Protein AF-A0A2J5PVZ4-F1 (afdb_monomer_lite)

Organism: NCBI:txid1134687

Secondary structure (DSSP, 8-state):
--B-HHHHHHHHTS-HHHHHHHHHHH----PEEPTTS-EEB-

Foldseek 3Di:
DWDALVRVCVVVVHDSVVVVVCCVPPVPWDFDADPVGGTIGD

Sequence (42 aa):
MTYSIGEFAQLCGINATTLRAWQRRYGLLKPQRTDGGHRLYN

InterPro domains:
  IPR000551 MerR-type HTH domain [PF00376] (4-41)
  IPR000551 MerR-type HTH domain [PS00552] (6-29)
  IPR000551 MerR-type HTH domain [PS50937] (2-42)
  IPR000551 MerR-type HTH domain [SM00422] (3-42)
  IPR009061 Putative DNA-binding domain superfamily [SSF46955] (3-42)
  IPR047057 MerR transcriptional regulator [PTHR30204] (2-42)

Structure (mmCIF, N/CA/C/O backbone):
data_AF-A0A2J5PVZ4-F1
#
_entry.id   AF-A0A2J5PVZ4-F1
#
loop_
_atom_site.group_PDB
_atom_site.id
_atom_site.type_symbol
_atom_site.label_atom_id
_atom_site.label_alt_id
_atom_site.label_comp_id
_atom_site.label_asym_id
_atom_site.label_entity_id
_atom_site.label_seq_id
_atom_site.pdbx_PDB_ins_code
_atom_site.Cartn_x
_atom_site.Cartn_y
_atom_site.Cartn_z
_atom_site.occupancy
_atom_site.B_iso_or_equiv
_atom_site.auth_seq_id
_atom_site.auth_comp_id
_atom_site.auth_asym_id
_atom_site.auth_atom_id
_atom_site.pdbx_PDB_model_num
ATOM 1 N N . MET A 1 1 ? -1.059 13.470 -4.864 1.00 66.62 1 MET A N 1
ATOM 2 C CA . MET A 1 1 ? 0.031 12.863 -4.071 1.00 66.62 1 MET A CA 1
ATOM 3 C C . MET A 1 1 ? -0.001 11.378 -4.370 1.00 66.62 1 MET A C 1
ATOM 5 O O . MET A 1 1 ? -1.092 10.834 -4.408 1.00 66.62 1 MET A O 1
ATOM 9 N N . THR A 1 2 ? 1.130 10.758 -4.693 1.00 73.56 2 THR A N 1
ATOM 10 C CA . THR A 1 2 ? 1.188 9.329 -5.032 1.00 73.56 2 THR A CA 1
ATOM 11 C C . THR A 1 2 ? 1.786 8.566 -3.859 1.00 73.56 2 THR A C 1
ATOM 13 O O . THR A 1 2 ? 2.909 8.843 -3.456 1.00 73.56 2 THR A O 1
ATOM 16 N N . TYR A 1 3 ? 1.032 7.617 -3.322 1.00 82.62 3 TYR A N 1
ATOM 17 C CA . TYR A 1 3 ? 1.380 6.788 -2.179 1.00 82.62 3 TYR A CA 1
ATOM 18 C C . TYR A 1 3 ? 1.779 5.388 -2.635 1.00 82.62 3 TYR A C 1
ATOM 20 O O . TYR A 1 3 ? 1.173 4.786 -3.527 1.00 82.62 3 TYR A O 1
ATOM 28 N N . SER A 1 4 ? 2.779 4.811 -1.988 1.00 85.81 4 SER A N 1
ATOM 29 C CA . SER A 1 4 ? 2.977 3.367 -2.012 1.00 85.81 4 SER A CA 1
ATOM 30 C C . SER A 1 4 ? 1.813 2.656 -1.304 1.00 85.81 4 SER A C 1
ATOM 32 O O . SER A 1 4 ? 1.089 3.240 -0.499 1.00 85.81 4 SER A O 1
ATOM 34 N N . ILE A 1 5 ? 1.644 1.351 -1.549 1.00 84.56 5 ILE A N 1
ATOM 35 C CA . ILE A 1 5 ? 0.638 0.558 -0.815 1.00 84.56 5 ILE A CA 1
ATOM 36 C C . ILE A 1 5 ? 0.883 0.574 0.704 1.00 84.56 5 ILE A C 1
ATOM 38 O O . ILE A 1 5 ? -0.061 0.408 1.466 1.00 84.56 5 ILE A O 1
ATOM 42 N N . GLY A 1 6 ? 2.136 0.753 1.142 1.00 87.25 6 GLY A N 1
ATOM 43 C CA . GLY A 1 6 ? 2.498 0.830 2.557 1.00 87.25 6 GLY A CA 1
ATOM 44 C C . GLY A 1 6 ? 2.049 2.144 3.191 1.00 87.25 6 GLY A C 1
ATOM 45 O O . GLY A 1 6 ? 1.406 2.128 4.234 1.00 87.25 6 GLY A O 1
ATOM 46 N N . GLU A 1 7 ? 2.307 3.267 2.524 1.00 88.56 7 GLU A N 1
ATOM 47 C CA . G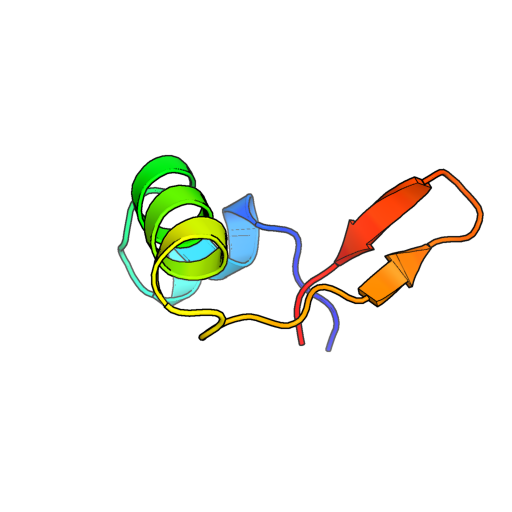LU A 1 7 ? 1.839 4.582 2.983 1.00 88.56 7 GLU A CA 1
ATOM 48 C C . GLU A 1 7 ? 0.311 4.656 2.981 1.00 88.56 7 GLU A C 1
ATOM 50 O O . GLU A 1 7 ? -0.290 5.097 3.955 1.00 88.56 7 GLU A O 1
ATOM 55 N N . PHE A 1 8 ? -0.329 4.141 1.928 1.00 86.44 8 PHE A N 1
ATOM 56 C CA . PHE A 1 8 ? -1.787 4.077 1.847 1.00 86.44 8 PHE A CA 1
ATOM 57 C C . PHE A 1 8 ? -2.384 3.193 2.956 1.00 86.44 8 PHE A C 1
ATOM 59 O O . PHE A 1 8 ? -3.368 3.559 3.591 1.00 86.44 8 PHE A O 1
ATOM 66 N N . ALA A 1 9 ? -1.743 2.058 3.254 1.00 91.25 9 ALA A N 1
ATOM 67 C CA . ALA A 1 9 ? -2.104 1.197 4.377 1.00 91.25 9 ALA A CA 1
ATOM 68 C C . ALA A 1 9 ? -2.017 1.921 5.727 1.00 91.25 9 ALA A C 1
ATOM 70 O O . ALA A 1 9 ? -2.931 1.808 6.544 1.00 91.25 9 ALA A O 1
ATOM 71 N N . GLN A 1 10 ? -0.950 2.689 5.947 1.00 91.38 10 GLN A N 1
ATOM 72 C CA . GLN A 1 10 ? -0.754 3.444 7.182 1.00 91.38 10 GLN A CA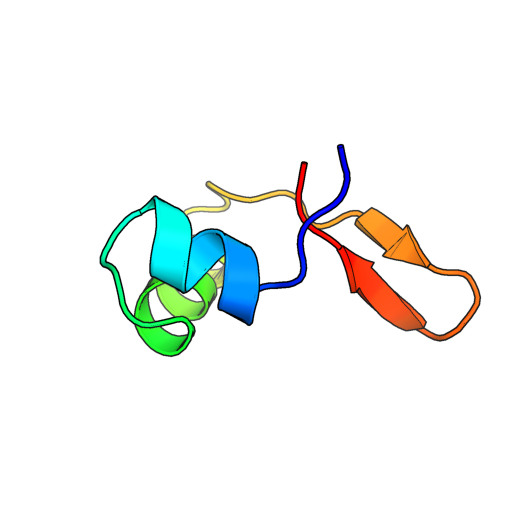 1
ATOM 73 C C . GLN A 1 10 ? -1.777 4.578 7.330 1.00 91.38 10 GLN A C 1
ATOM 75 O O . GLN A 1 10 ? -2.327 4.752 8.414 1.00 91.38 10 GLN A O 1
ATOM 80 N N . LEU A 1 11 ? -2.084 5.292 6.244 1.00 89.81 11 LEU A N 1
ATOM 81 C CA . LEU A 1 11 ? -3.106 6.343 6.222 1.00 89.81 11 LEU A CA 1
ATOM 82 C C . LEU A 1 11 ? -4.507 5.797 6.517 1.00 89.81 11 LEU A C 1
ATOM 84 O O . LEU A 1 11 ? -5.262 6.403 7.272 1.00 89.81 11 LEU A O 1
ATOM 88 N N . CYS A 1 12 ? -4.853 4.646 5.937 1.00 88.06 12 CYS A N 1
ATOM 89 C CA . CYS A 1 12 ? -6.152 4.016 6.160 1.00 88.06 12 CYS A CA 1
ATOM 90 C C . CYS A 1 12 ? -6.235 3.235 7.483 1.00 88.06 12 CYS A C 1
ATOM 92 O O . CYS A 1 12 ? -7.335 2.865 7.886 1.00 88.06 12 CYS A O 1
ATOM 94 N N . GLY A 1 13 ? -5.106 2.919 8.127 1.00 93.12 13 GLY A N 1
ATOM 95 C CA . GLY A 1 13 ? -5.061 2.008 9.277 1.00 93.12 13 GLY A CA 1
ATOM 96 C C . GLY A 1 13 ? -5.394 0.550 8.923 1.00 93.12 13 GLY A C 1
ATOM 97 O O . GLY A 1 13 ? -5.816 -0.220 9.783 1.00 93.12 13 GLY A O 1
ATOM 98 N N . ILE A 1 14 ? -5.231 0.157 7.656 1.00 91.00 14 ILE A N 1
ATOM 99 C CA . ILE A 1 14 ? -5.579 -1.174 7.137 1.00 91.00 14 ILE A CA 1
ATOM 100 C C . ILE A 1 14 ? -4.319 -1.835 6.584 1.00 91.00 14 ILE A C 1
ATOM 102 O O . ILE A 1 14 ? -3.524 -1.198 5.908 1.00 91.00 14 ILE A O 1
ATOM 106 N N . ASN A 1 15 ? -4.143 -3.141 6.798 1.00 91.75 15 ASN A N 1
ATOM 107 C CA . ASN A 1 15 ? -2.991 -3.869 6.261 1.00 91.75 15 ASN A CA 1
ATOM 108 C C . ASN A 1 15 ? -2.928 -3.795 4.717 1.00 91.75 15 ASN A C 1
ATOM 110 O O . ASN A 1 15 ? -3.916 -4.054 4.022 1.00 91.75 15 ASN A O 1
ATOM 114 N N . ALA A 1 16 ? -1.734 -3.536 4.173 1.00 90.62 16 ALA A N 1
ATOM 115 C CA . ALA A 1 16 ? -1.456 -3.509 2.733 1.00 90.62 16 ALA A CA 1
ATOM 116 C C . ALA A 1 16 ? -1.932 -4.775 1.993 1.00 90.62 16 ALA A C 1
ATOM 118 O O . ALA A 1 16 ? -2.356 -4.713 0.837 1.00 90.62 16 ALA A O 1
ATOM 119 N N . THR A 1 17 ? -1.892 -5.932 2.654 1.00 91.19 17 THR A N 1
ATOM 120 C CA . THR A 1 17 ? -2.365 -7.211 2.104 1.00 91.19 17 THR A CA 1
ATOM 121 C C . THR A 1 17 ? -3.880 -7.211 1.903 1.00 91.19 17 THR A C 1
ATOM 123 O O . THR A 1 17 ? -4.358 -7.642 0.853 1.00 91.19 17 THR A O 1
ATOM 126 N N . THR A 1 18 ? -4.633 -6.664 2.860 1.00 91.69 18 THR A N 1
ATOM 127 C CA . THR A 1 18 ? -6.094 -6.520 2.779 1.00 91.69 18 THR A CA 1
ATOM 128 C C . THR A 1 18 ? -6.480 -5.579 1.644 1.00 91.69 18 THR A C 1
ATOM 130 O O . THR A 1 18 ? -7.325 -5.922 0.818 1.00 91.69 18 THR A O 1
ATOM 133 N N . LEU A 1 19 ? -5.793 -4.442 1.528 1.00 88.19 19 LEU A N 1
ATOM 134 C CA . LEU A 1 19 ? -6.018 -3.482 0.446 1.00 88.19 19 LEU A CA 1
ATOM 135 C C . LEU A 1 19 ? -5.729 -4.093 -0.933 1.00 88.19 19 LEU A C 1
ATOM 137 O O . LEU A 1 19 ? -6.520 -3.924 -1.860 1.00 88.19 19 LEU A O 1
ATOM 141 N N . ARG A 1 20 ? -4.661 -4.891 -1.074 1.00 87.19 20 ARG A N 1
ATOM 142 C CA . ARG A 1 20 ? -4.389 -5.652 -2.310 1.00 87.19 20 ARG A CA 1
ATOM 143 C C . ARG A 1 20 ? -5.466 -6.698 -2.602 1.00 87.19 20 ARG A C 1
ATOM 145 O O . ARG A 1 20 ? -5.825 -6.895 -3.764 1.00 87.19 20 ARG A O 1
ATOM 152 N N . ALA A 1 21 ? -5.985 -7.374 -1.577 1.00 90.62 21 ALA A N 1
ATOM 153 C CA . ALA A 1 21 ? -7.071 -8.335 -1.746 1.00 90.62 21 ALA A CA 1
ATOM 154 C C . ALA A 1 21 ? -8.350 -7.643 -2.237 1.00 90.62 21 ALA A C 1
ATOM 156 O O . ALA A 1 21 ? -8.984 -8.134 -3.169 1.00 90.62 21 ALA A O 1
ATOM 157 N N . TRP A 1 22 ? -8.693 -6.482 -1.676 1.00 89.69 22 TRP A N 1
ATOM 158 C CA . TRP A 1 22 ? -9.835 -5.677 -2.111 1.00 89.69 22 TRP A CA 1
ATOM 159 C C . TRP A 1 22 ? -9.644 -5.099 -3.512 1.00 89.69 22 TRP A C 1
ATOM 161 O O . TRP A 1 22 ? -10.565 -5.168 -4.323 1.00 89.69 22 TRP A O 1
ATOM 171 N N . GLN A 1 23 ? -8.437 -4.628 -3.842 1.00 85.50 23 GLN A N 1
ATOM 172 C CA . GLN A 1 23 ? -8.072 -4.217 -5.200 1.00 85.50 23 GLN A CA 1
ATOM 173 C C . GLN A 1 23 ? -8.354 -5.346 -6.201 1.00 85.50 23 GLN A C 1
ATOM 175 O O . GLN A 1 23 ? -8.977 -5.122 -7.234 1.00 85.50 23 GLN A O 1
ATOM 180 N N . ARG A 1 24 ? -7.918 -6.572 -5.890 1.00 87.75 24 ARG A N 1
ATOM 181 C CA . ARG A 1 24 ? -8.069 -7.726 -6.784 1.00 87.75 24 ARG A CA 1
ATOM 182 C C . ARG A 1 24 ? -9.507 -8.244 -6.864 1.00 87.75 24 ARG A C 1
ATOM 184 O O . ARG A 1 24 ? -9.919 -8.667 -7.936 1.00 87.75 24 ARG A O 1
ATOM 191 N N . ARG A 1 25 ? -10.236 -8.272 -5.743 1.00 89.88 25 ARG A N 1
ATOM 192 C CA . ARG A 1 25 ? -11.591 -8.851 -5.664 1.00 89.88 25 ARG A CA 1
ATOM 193 C C . ARG A 1 25 ? -12.681 -7.891 -6.117 1.00 89.88 25 ARG A C 1
ATOM 195 O O . ARG A 1 25 ? -13.628 -8.322 -6.757 1.00 89.88 25 ARG A O 1
ATOM 202 N N . TYR A 1 26 ? -12.545 -6.617 -5.770 1.00 88.94 26 TYR A N 1
ATOM 203 C CA . TYR A 1 26 ? -13.600 -5.622 -5.944 1.00 88.94 26 TYR A CA 1
ATOM 204 C C . TYR A 1 26 ? -13.211 -4.497 -6.909 1.00 88.94 26 TYR A C 1
ATOM 206 O O . TYR A 1 26 ? -14.044 -3.657 -7.223 1.00 88.94 26 TYR A O 1
ATOM 214 N N . GLY A 1 27 ? -11.955 -4.438 -7.369 1.00 83.44 27 GLY A N 1
ATOM 215 C CA . GLY A 1 27 ? -11.505 -3.391 -8.294 1.00 83.44 27 GLY A CA 1
ATOM 216 C C . GLY A 1 27 ? -11.512 -1.980 -7.694 1.00 83.44 27 GLY A C 1
ATOM 217 O O . GLY A 1 27 ? -11.444 -1.005 -8.436 1.00 83.44 27 GLY A O 1
ATOM 218 N N . LEU A 1 28 ? -11.592 -1.869 -6.362 1.00 79.06 28 LEU A N 1
ATOM 219 C CA . LEU A 1 28 ? -11.797 -0.605 -5.640 1.00 79.06 28 LEU A CA 1
ATOM 220 C C . LEU A 1 28 ? -10.615 0.366 -5.747 1.00 79.06 28 LEU A C 1
ATOM 222 O O . LEU A 1 28 ? -10.788 1.565 -5.573 1.00 79.06 28 LEU A O 1
ATOM 226 N N . LEU A 1 29 ? -9.416 -0.145 -6.030 1.00 77.62 29 LEU A N 1
ATOM 227 C CA . LEU A 1 29 ? -8.194 0.644 -6.142 1.00 77.62 29 LEU A CA 1
ATOM 228 C C . LEU A 1 29 ? -7.614 0.458 -7.546 1.00 77.62 29 LEU A C 1
ATOM 230 O O . LEU A 1 29 ? -7.401 -0.673 -7.993 1.00 77.62 29 LEU A O 1
ATOM 234 N N . LYS A 1 30 ? -7.334 1.565 -8.237 1.00 74.62 30 LYS A N 1
ATOM 235 C CA . LYS A 1 30 ? -6.712 1.573 -9.567 1.00 74.62 30 LYS A CA 1
ATOM 236 C C . LYS A 1 30 ? -5.279 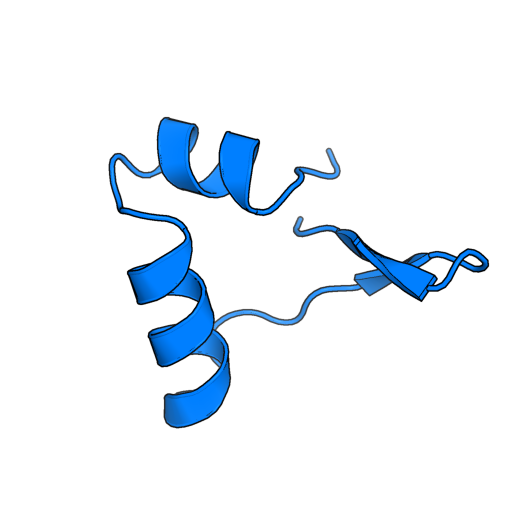2.091 -9.447 1.00 74.62 30 LYS A C 1
ATOM 238 O O . LYS A 1 30 ? -5.057 3.280 -9.642 1.00 74.62 30 LYS A O 1
ATOM 243 N N . PRO A 1 31 ? -4.303 1.231 -9.102 1.00 78.25 31 PRO A N 1
ATOM 244 C CA . PRO A 1 31 ? -2.929 1.680 -9.007 1.00 78.25 31 PRO A CA 1
ATOM 245 C C . PRO A 1 31 ? -2.420 2.118 -10.376 1.00 78.25 31 PRO A C 1
ATOM 247 O O . PRO A 1 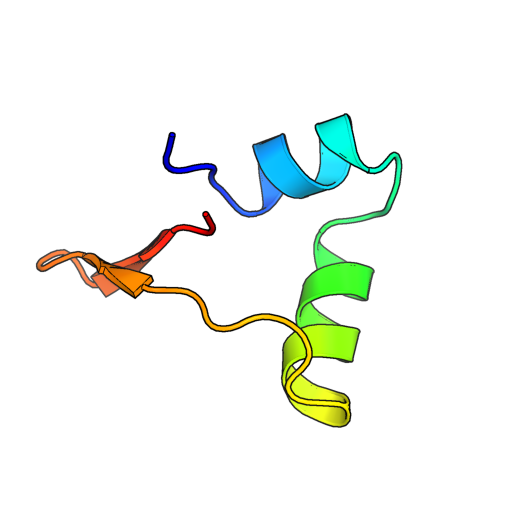31 ? -2.548 1.385 -11.363 1.00 78.25 31 PRO A O 1
ATOM 250 N N . GLN A 1 32 ? -1.781 3.276 -10.412 1.00 82.19 32 GLN A N 1
ATOM 251 C CA . GLN A 1 32 ? -1.016 3.710 -11.563 1.00 82.19 32 GLN A CA 1
ATOM 252 C C . GLN A 1 32 ? 0.323 2.969 -11.562 1.00 82.19 32 GLN A C 1
ATOM 254 O O . GLN A 1 32 ? 0.969 2.810 -10.522 1.00 82.19 32 GLN A O 1
ATOM 259 N N . ARG A 1 33 ? 0.731 2.461 -12.724 1.00 80.62 33 ARG A N 1
ATOM 260 C CA . ARG A 1 33 ? 2.046 1.835 -12.874 1.00 80.62 33 ARG A CA 1
ATOM 261 C C . ARG A 1 33 ? 3.049 2.906 -13.264 1.00 80.62 33 ARG A C 1
ATOM 263 O O . ARG A 1 33 ? 2.783 3.673 -14.185 1.00 80.62 33 ARG A O 1
ATOM 270 N N . THR A 1 34 ? 4.172 2.962 -12.561 1.00 79.69 34 THR A N 1
ATOM 271 C CA . THR A 1 34 ? 5.322 3.740 -13.024 1.00 79.69 34 THR A CA 1
ATOM 272 C C . THR A 1 34 ? 6.010 3.012 -14.169 1.00 79.69 34 THR A C 1
ATOM 274 O O . THR A 1 34 ? 5.836 1.803 -14.336 1.00 79.69 34 THR A O 1
ATOM 277 N N . ASP A 1 35 ? 6.835 3.740 -14.916 1.00 77.94 35 ASP A N 1
ATOM 278 C CA . ASP A 1 35 ? 7.651 3.191 -16.004 1.00 77.94 35 ASP A CA 1
ATOM 279 C C . ASP A 1 35 ? 8.588 2.063 -15.515 1.00 77.94 35 ASP A C 1
ATOM 281 O O . ASP A 1 35 ? 8.800 1.064 -16.191 1.00 77.94 35 ASP A O 1
ATOM 285 N N . GLY A 1 36 ? 9.030 2.137 -14.252 1.00 79.88 36 GLY A N 1
ATOM 286 C CA . GLY A 1 36 ? 9.791 1.079 -13.572 1.00 79.88 36 GLY A CA 1
ATOM 287 C C . GLY A 1 36 ? 8.964 -0.120 -13.077 1.00 79.88 36 GLY 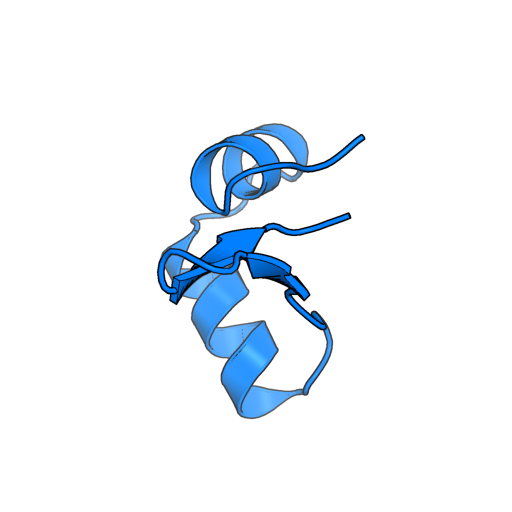A C 1
ATOM 288 O O . GLY A 1 36 ? 9.499 -1.001 -12.412 1.00 79.88 36 GLY A O 1
ATOM 289 N N . GLY A 1 37 ? 7.653 -0.170 -13.337 1.00 78.12 37 GLY A N 1
ATOM 290 C CA . GLY A 1 37 ? 6.787 -1.308 -13.003 1.00 78.12 37 GLY A CA 1
ATOM 291 C C . GLY A 1 37 ? 6.204 -1.320 -11.582 1.00 78.12 37 GLY A C 1
ATOM 292 O O . GLY A 1 37 ? 5.454 -2.246 -11.244 1.00 78.12 37 GLY A O 1
ATOM 293 N N . HIS A 1 38 ? 6.484 -0.297 -10.768 1.00 77.75 38 HIS A N 1
ATOM 294 C CA . HIS A 1 38 ? 5.960 -0.170 -9.405 1.00 77.75 38 HIS A CA 1
ATOM 295 C C . HIS A 1 38 ? 4.507 0.324 -9.428 1.00 77.75 38 HIS A C 1
ATOM 297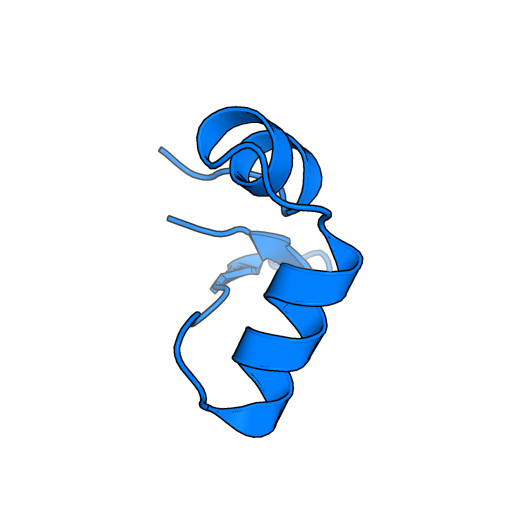 O O . HIS A 1 38 ? 4.094 1.053 -10.327 1.00 77.75 38 HIS A O 1
ATOM 303 N N . ARG A 1 39 ? 3.713 -0.084 -8.431 1.00 76.44 39 ARG A N 1
ATOM 304 C CA . ARG A 1 39 ? 2.315 0.346 -8.276 1.00 76.44 39 ARG A CA 1
ATOM 305 C C . ARG A 1 39 ? 2.239 1.510 -7.299 1.00 76.44 39 ARG A C 1
ATOM 307 O O . ARG A 1 39 ? 2.540 1.320 -6.120 1.00 76.44 39 ARG A O 1
ATOM 314 N N . LEU A 1 40 ? 1.800 2.659 -7.790 1.00 76.00 40 LEU A N 1
ATOM 315 C CA . LEU A 1 40 ? 1.485 3.832 -6.988 1.00 76.00 40 LEU A CA 1
ATOM 316 C C . LEU A 1 40 ? -0.034 3.990 -6.876 1.00 76.00 40 LEU A C 1
ATOM 318 O O . LEU A 1 40 ? -0.769 3.674 -7.809 1.00 76.00 40 LEU A O 1
ATOM 322 N N . TYR A 1 41 ? -0.490 4.462 -5.725 1.00 73.94 41 TYR A N 1
ATOM 323 C CA . TYR A 1 41 ? -1.886 4.728 -5.388 1.00 73.94 41 TYR A CA 1
ATOM 324 C C . TYR A 1 41 ? -2.060 6.241 -5.236 1.00 73.94 41 TYR A C 1
ATOM 326 O O . TYR A 1 41 ? -1.130 6.914 -4.802 1.00 73.94 41 TYR A O 1
ATOM 334 N N . ASN A 1 42 ? -3.204 6.789 -5.626 1.00 69.19 42 ASN A N 1
ATOM 335 C CA . ASN A 1 42 ? -3.521 8.216 -5.551 1.00 69.19 42 ASN A CA 1
ATOM 336 C C . ASN A 1 42 ? -4.789 8.466 -4.739 1.00 69.19 42 ASN A C 1
ATOM 338 O O . ASN A 1 42 ? -5.621 7.536 -4.649 1.00 69.19 42 ASN A O 1
#

pLDDT: mean 83.76, std 6.77, range [66.62, 93.12]

Radius of gyration: 9.88 Å; chains: 1; bounding box: 23×22×25 Å